Protein AF-A0A972VHW8-F1 (afdb_monomer_lite)

Sequence (161 aa):
MKQLCPVVVALVGCVLVGCATHQKELALGSFVDEHVEQVKPLNTQAALVYWDAAVTGEAEKYDLYSELDLKIRKIYSDPNAFARLKSLRESGQIKDPVLSRQLDQLYNAFLSNQIEPDLLEKIVEQSTEIEKNFSTFRATVDGNKITDNQIKEILKTDTDS

Structure (mmCIF, N/CA/C/O backbone):
data_AF-A0A972VHW8-F1
#
_entry.id   AF-A0A972VHW8-F1
#
loop_
_atom_site.group_PDB
_atom_site.id
_atom_site.type_symbol
_atom_site.label_atom_id
_atom_site.label_alt_id
_atom_site.label_comp_id
_atom_site.label_asym_id
_atom_site.label_entity_id
_atom_site.label_seq_id
_atom_site.pdbx_PDB_ins_code
_atom_site.Cartn_x
_atom_site.Cartn_y
_atom_site.Cartn_z
_atom_site.occupancy
_atom_site.B_iso_or_equiv
_atom_site.auth_seq_id
_atom_site.auth_comp_id
_atom_site.auth_asym_id
_atom_site.auth_atom_id
_atom_site.pdbx_PDB_model_num
ATOM 1 N N . MET A 1 1 ? 29.385 2.990 -56.145 1.00 40.91 1 MET A N 1
ATOM 2 C CA . MET A 1 1 ? 28.623 3.057 -54.879 1.00 40.91 1 MET A CA 1
ATOM 3 C C . MET A 1 1 ? 27.394 2.171 -55.018 1.00 40.91 1 MET A C 1
ATOM 5 O O . MET A 1 1 ? 26.482 2.535 -55.747 1.00 40.91 1 MET A O 1
ATOM 9 N N . LYS A 1 2 ? 27.415 0.961 -54.443 1.00 45.75 2 LYS A N 1
ATOM 10 C CA . LYS A 1 2 ? 26.266 0.042 -54.477 1.00 45.75 2 LYS A CA 1
ATOM 11 C C . LYS A 1 2 ? 25.228 0.560 -53.481 1.00 45.75 2 LYS A C 1
ATOM 13 O O . LYS A 1 2 ? 25.531 0.636 -52.295 1.00 45.75 2 LYS A O 1
ATOM 18 N N . GLN A 1 3 ? 24.057 0.962 -53.969 1.00 52.91 3 GLN A N 1
ATOM 19 C CA . GLN A 1 3 ? 22.941 1.329 -53.103 1.00 52.91 3 GLN A CA 1
ATOM 20 C C . GLN A 1 3 ? 22.533 0.096 -52.290 1.00 52.91 3 GLN A C 1
ATOM 22 O O . GLN A 1 3 ? 22.203 -0.942 -52.868 1.00 52.91 3 GLN A O 1
ATOM 27 N N . LEU A 1 4 ? 22.616 0.185 -50.960 1.00 52.53 4 LEU A N 1
ATOM 28 C CA . LEU A 1 4 ? 22.048 -0.837 -50.088 1.00 52.53 4 LEU A CA 1
ATOM 29 C C . LEU A 1 4 ? 20.537 -0.883 -50.331 1.00 52.53 4 LEU A C 1
ATOM 31 O O . LEU A 1 4 ? 19.854 0.137 -50.276 1.00 52.53 4 LEU A O 1
ATOM 35 N N . CYS A 1 5 ? 20.034 -2.080 -50.620 1.00 47.72 5 CYS A N 1
ATOM 36 C CA . CYS A 1 5 ? 18.630 -2.322 -50.902 1.00 47.72 5 CYS A CA 1
ATOM 37 C C . CYS A 1 5 ? 17.783 -1.992 -49.649 1.00 47.72 5 CYS A C 1
ATOM 39 O O . CYS A 1 5 ? 18.081 -2.531 -48.578 1.00 47.72 5 CYS A O 1
ATOM 41 N N . PRO A 1 6 ? 16.726 -1.161 -49.745 1.00 56.66 6 PRO A N 1
ATOM 42 C CA . PRO A 1 6 ? 15.917 -0.739 -48.592 1.00 56.66 6 PRO A CA 1
ATOM 43 C C . PRO A 1 6 ? 15.273 -1.913 -47.830 1.00 56.66 6 PRO A C 1
ATOM 45 O O . PRO A 1 6 ? 15.018 -1.812 -46.632 1.00 56.66 6 PRO A O 1
ATOM 48 N N . VAL A 1 7 ? 15.101 -3.063 -48.489 1.00 53.38 7 VAL A N 1
ATOM 49 C CA . VAL A 1 7 ? 14.601 -4.312 -47.890 1.00 53.38 7 VAL A CA 1
ATOM 50 C C . VAL A 1 7 ? 15.572 -4.893 -46.850 1.00 53.38 7 VAL A C 1
ATOM 52 O O . VAL A 1 7 ? 15.140 -5.404 -45.821 1.00 53.38 7 VAL A O 1
ATOM 55 N N . VAL A 1 8 ? 16.886 -4.773 -47.070 1.00 53.59 8 VAL A N 1
ATOM 56 C CA . VAL A 1 8 ? 17.914 -5.289 -46.144 1.00 53.59 8 VAL A CA 1
ATOM 57 C C . VAL A 1 8 ? 18.014 -4.409 -44.893 1.00 53.59 8 VAL A C 1
ATOM 59 O O . VAL A 1 8 ? 18.207 -4.921 -43.794 1.00 53.59 8 VAL A O 1
ATOM 62 N N . VAL A 1 9 ? 17.807 -3.096 -45.034 1.00 56.25 9 VAL A N 1
ATOM 63 C CA . VAL A 1 9 ? 17.781 -2.151 -43.902 1.00 56.25 9 VAL A CA 1
ATOM 64 C C . VAL A 1 9 ? 16.540 -2.371 -43.021 1.00 56.25 9 VAL A C 1
ATOM 66 O O . VAL A 1 9 ? 16.645 -2.339 -41.796 1.00 56.25 9 VAL A O 1
ATOM 69 N N . ALA A 1 10 ? 15.382 -2.673 -43.619 1.00 54.19 10 ALA A N 1
ATOM 70 C CA . ALA A 1 10 ? 14.141 -2.939 -42.885 1.00 54.19 10 ALA A CA 1
ATOM 71 C C . ALA A 1 10 ? 14.176 -4.250 -42.069 1.00 54.19 10 ALA A C 1
ATOM 73 O O . ALA A 1 10 ? 13.671 -4.297 -40.946 1.00 54.19 10 ALA A O 1
ATOM 74 N N . LEU A 1 11 ? 14.815 -5.302 -42.594 1.00 51.81 11 LEU A N 1
ATOM 75 C CA . LEU A 1 11 ? 14.936 -6.602 -41.919 1.00 51.81 11 LEU A CA 1
ATOM 76 C C . LEU A 1 11 ? 15.849 -6.553 -40.683 1.00 51.81 11 LEU A C 1
ATOM 78 O O . LEU A 1 11 ? 15.527 -7.155 -39.661 1.00 51.81 11 LEU A O 1
ATOM 82 N N . VAL A 1 12 ? 16.944 -5.788 -40.734 1.00 54.09 12 VAL A N 1
ATOM 83 C CA . VAL A 1 12 ? 17.850 -5.603 -39.584 1.00 54.09 12 VAL A CA 1
ATOM 84 C C . VAL A 1 12 ? 17.180 -4.789 -38.466 1.00 54.09 12 VAL A C 1
ATOM 86 O O . VAL A 1 12 ? 17.360 -5.100 -37.289 1.00 54.09 12 VAL A O 1
ATOM 89 N N . GLY A 1 13 ? 16.345 -3.802 -38.811 1.00 53.53 13 GLY A N 1
ATOM 90 C CA . GLY A 1 13 ? 15.586 -3.012 -37.834 1.00 53.53 13 GLY A CA 1
ATOM 91 C C . GLY A 1 13 ? 14.559 -3.828 -37.035 1.00 53.53 13 GLY A C 1
ATOM 92 O O . GLY A 1 13 ? 14.439 -3.638 -35.827 1.00 53.53 13 GLY A O 1
ATOM 93 N N . CYS A 1 14 ? 13.863 -4.781 -37.669 1.00 57.25 14 CYS A N 1
ATOM 94 C CA . CYS A 1 14 ? 12.876 -5.635 -36.988 1.00 57.25 14 CYS A CA 1
ATOM 95 C C . CYS A 1 14 ? 13.500 -6.586 -35.952 1.00 57.25 14 CYS A C 1
ATOM 97 O O . CYS A 1 14 ? 12.933 -6.781 -34.877 1.00 57.25 14 CYS A O 1
ATOM 99 N N . VAL A 1 15 ? 14.675 -7.153 -36.239 1.00 61.41 15 VAL A N 1
ATOM 100 C CA . VAL A 1 15 ? 15.335 -8.114 -35.334 1.00 61.41 15 VAL A CA 1
ATOM 101 C C . VAL A 1 15 ? 15.856 -7.428 -34.064 1.00 61.41 15 VAL A C 1
ATOM 103 O O . VAL A 1 15 ? 15.731 -7.974 -32.967 1.00 61.41 15 VAL A O 1
ATOM 106 N N . LEU A 1 16 ? 16.381 -6.204 -34.181 1.00 61.34 16 LEU A N 1
ATOM 107 C CA . LEU A 1 16 ? 16.905 -5.446 -33.038 1.00 61.34 16 LEU A CA 1
ATOM 108 C C . LEU A 1 16 ? 15.798 -5.002 -32.066 1.00 61.34 16 LEU A C 1
ATOM 110 O O . LEU A 1 16 ? 15.989 -5.054 -30.851 1.00 61.34 16 LEU A O 1
ATOM 114 N N . VAL A 1 17 ? 14.623 -4.624 -32.583 1.00 65.19 17 VAL A N 1
ATOM 115 C CA . VAL A 1 17 ? 13.470 -4.212 -31.760 1.00 65.19 17 VAL A CA 1
ATOM 116 C C . VAL A 1 17 ? 12.869 -5.393 -30.989 1.00 65.19 17 VAL A C 1
ATOM 118 O O . VAL A 1 17 ? 12.508 -5.240 -29.819 1.00 65.19 17 VAL A O 1
ATOM 121 N N . GLY A 1 18 ? 12.804 -6.578 -31.605 1.00 68.75 18 GLY A N 1
ATOM 122 C CA . GLY A 1 18 ? 12.328 -7.796 -30.940 1.00 68.75 18 GLY A CA 1
ATOM 123 C C . GLY A 1 18 ? 13.232 -8.241 -29.785 1.00 68.75 18 GLY A C 1
ATOM 124 O O . GLY A 1 18 ? 12.742 -8.567 -28.707 1.00 68.75 18 GLY A O 1
ATOM 125 N N . CYS A 1 19 ? 14.555 -8.177 -29.968 1.00 73.62 19 CYS A N 1
ATOM 126 C CA . CYS A 1 19 ? 15.521 -8.567 -28.937 1.00 73.62 19 CYS A CA 1
ATOM 127 C C . CYS A 1 19 ? 15.490 -7.629 -27.713 1.00 73.62 19 CYS A C 1
ATOM 129 O O . CYS A 1 19 ? 15.456 -8.089 -26.572 1.00 73.62 19 CYS A O 1
ATOM 131 N N . ALA A 1 20 ? 15.416 -6.312 -27.941 1.00 75.38 20 ALA A N 1
ATOM 132 C CA . ALA A 1 20 ? 15.322 -5.324 -26.862 1.00 75.38 20 ALA A CA 1
ATOM 133 C C . ALA A 1 20 ? 14.010 -5.437 -26.060 1.00 75.38 20 ALA A C 1
ATOM 135 O O . ALA A 1 20 ? 14.011 -5.269 -24.841 1.00 75.38 20 ALA A O 1
ATOM 136 N N . THR A 1 21 ? 12.903 -5.748 -26.741 1.00 80.94 21 THR A N 1
ATOM 137 C CA . THR A 1 21 ? 11.599 -6.032 -26.117 1.00 80.94 21 THR A CA 1
ATOM 138 C C . THR A 1 21 ? 11.705 -7.226 -25.170 1.00 80.94 21 THR A C 1
ATOM 140 O O . THR A 1 21 ? 11.408 -7.103 -23.983 1.00 80.94 21 THR A O 1
ATOM 143 N N . HIS A 1 22 ? 12.244 -8.342 -25.665 1.00 88.38 22 HIS A N 1
ATOM 144 C CA . HIS A 1 22 ? 12.396 -9.563 -24.880 1.00 88.38 22 HIS A CA 1
ATOM 145 C C . HIS A 1 22 ? 13.285 -9.363 -23.640 1.00 88.38 22 HIS A C 1
ATOM 147 O O . HIS A 1 22 ? 12.953 -9.822 -22.549 1.00 88.38 22 HIS A O 1
ATOM 153 N N . GLN A 1 23 ? 14.385 -8.614 -23.766 1.00 92.19 23 GLN A N 1
ATOM 154 C CA . GLN A 1 23 ? 15.268 -8.323 -22.634 1.00 92.19 23 GLN A CA 1
ATOM 155 C C . GLN A 1 23 ? 14.574 -7.501 -21.536 1.00 92.19 23 GLN A C 1
ATOM 157 O O . GLN A 1 23 ? 14.777 -7.763 -20.350 1.00 92.19 23 GLN A O 1
ATOM 162 N N . LYS A 1 24 ? 13.753 -6.512 -21.910 1.00 94.12 24 LYS A N 1
ATOM 163 C CA . LYS A 1 24 ? 12.998 -5.696 -20.948 1.00 94.12 24 LYS A CA 1
ATOM 164 C C . LYS A 1 24 ? 11.906 -6.488 -20.243 1.00 94.12 24 LYS A C 1
ATOM 166 O O . LYS A 1 24 ? 11.706 -6.285 -19.050 1.00 94.12 24 LYS A O 1
ATOM 171 N N . GLU A 1 25 ? 11.234 -7.386 -20.955 1.00 96.75 25 GLU A N 1
ATOM 172 C CA . GLU A 1 25 ? 10.233 -8.286 -20.376 1.00 96.75 25 GLU A CA 1
ATOM 173 C C . GLU A 1 25 ? 10.856 -9.255 -19.372 1.00 96.75 25 GLU A C 1
ATOM 175 O O . GLU A 1 25 ? 10.334 -9.386 -18.270 1.00 96.75 25 GLU A O 1
ATOM 180 N N . LEU A 1 26 ? 12.015 -9.846 -19.685 1.00 96.00 26 LEU A N 1
ATOM 181 C CA . LEU A 1 26 ? 12.764 -10.671 -18.731 1.00 96.00 26 LEU A CA 1
ATOM 182 C C . LEU A 1 26 ? 13.175 -9.869 -17.491 1.00 96.00 26 LEU A C 1
ATOM 184 O O . LEU A 1 26 ? 12.965 -10.313 -16.367 1.00 96.00 26 LEU A O 1
ATOM 188 N N . ALA A 1 27 ? 13.710 -8.661 -17.685 1.00 95.31 27 ALA A N 1
ATOM 189 C CA . ALA A 1 27 ? 14.112 -7.799 -16.579 1.00 95.31 27 ALA A CA 1
ATOM 190 C C . ALA A 1 27 ? 12.925 -7.354 -15.707 1.00 95.31 27 ALA A C 1
ATOM 192 O O . ALA A 1 27 ? 13.096 -7.163 -14.503 1.00 95.31 27 ALA A O 1
ATOM 193 N N . LEU A 1 28 ? 11.745 -7.146 -16.295 1.00 97.88 28 LEU A N 1
ATOM 194 C CA . LEU A 1 28 ? 10.518 -6.869 -15.553 1.00 97.88 28 LEU A CA 1
ATOM 195 C C . LEU A 1 28 ? 10.027 -8.118 -14.814 1.00 97.88 28 LEU A C 1
ATOM 197 O O . LEU A 1 28 ? 9.672 -8.006 -13.649 1.00 97.88 28 LEU A O 1
ATOM 201 N N . GLY A 1 29 ? 10.057 -9.289 -15.454 1.00 98.00 29 GLY A N 1
ATOM 202 C CA . GLY A 1 29 ? 9.696 -10.565 -14.835 1.00 98.00 29 GLY A CA 1
ATOM 203 C C . GLY A 1 29 ? 10.517 -10.845 -13.578 1.00 98.00 29 GLY A C 1
ATOM 204 O O . GLY A 1 29 ? 9.944 -11.035 -12.513 1.00 98.00 29 GLY A O 1
ATOM 205 N N . SER A 1 30 ? 11.847 -10.732 -13.657 1.00 97.81 30 SER A N 1
ATOM 206 C CA . SER A 1 30 ? 12.711 -10.896 -12.478 1.00 97.81 30 SER A CA 1
ATOM 207 C C . SER A 1 30 ? 12.405 -9.881 -11.375 1.00 97.81 30 SER A C 1
ATOM 209 O O . SER A 1 30 ? 12.367 -10.245 -10.207 1.00 97.81 30 SER A O 1
ATOM 211 N N . PHE A 1 31 ? 12.124 -8.621 -11.732 1.00 97.94 31 PHE A N 1
ATOM 212 C CA . PHE A 1 31 ? 11.716 -7.617 -10.745 1.00 97.94 31 PHE A CA 1
ATOM 213 C C . PHE A 1 31 ? 10.392 -7.987 -10.061 1.00 97.94 31 PHE A C 1
ATOM 215 O O . PHE A 1 31 ? 10.253 -7.794 -8.857 1.00 97.94 31 PHE A O 1
ATOM 222 N N . VAL A 1 32 ? 9.413 -8.503 -10.813 1.00 98.44 32 VAL A N 1
ATOM 223 C CA . VAL A 1 32 ? 8.129 -8.962 -10.263 1.00 98.44 32 VAL A CA 1
ATOM 224 C C . VAL A 1 32 ? 8.350 -10.123 -9.294 1.00 98.44 32 VAL A C 1
ATOM 226 O O . VAL A 1 32 ? 7.780 -10.102 -8.206 1.00 98.44 32 VAL A O 1
ATOM 229 N N . ASP A 1 33 ? 9.184 -11.097 -9.653 1.00 98.44 33 ASP A N 1
ATOM 230 C CA . ASP A 1 33 ? 9.470 -12.256 -8.803 1.00 98.44 33 ASP A CA 1
ATOM 231 C C . ASP A 1 33 ? 10.153 -11.839 -7.490 1.00 98.44 33 ASP A C 1
ATOM 233 O O . ASP A 1 33 ? 9.676 -12.195 -6.411 1.00 98.44 33 ASP A O 1
ATOM 237 N N . GLU A 1 34 ? 11.196 -11.005 -7.571 1.00 97.62 34 GLU A N 1
ATOM 238 C CA . GLU A 1 34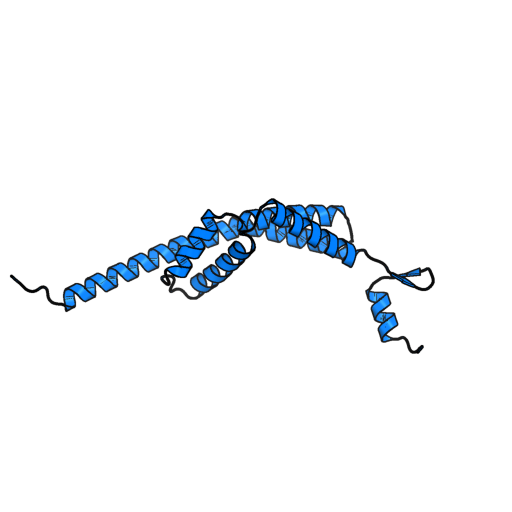 ? 11.891 -10.430 -6.407 1.00 97.62 34 GLU A CA 1
ATOM 239 C C . GLU A 1 34 ? 10.928 -9.631 -5.514 1.00 97.62 34 GLU A C 1
ATOM 241 O O . GLU A 1 34 ? 10.916 -9.772 -4.288 1.00 97.62 34 GLU A O 1
ATOM 246 N N . HIS A 1 35 ? 10.070 -8.814 -6.130 1.00 97.94 35 HIS A N 1
ATOM 247 C CA . HIS A 1 35 ? 9.064 -8.032 -5.423 1.00 97.94 35 HIS A CA 1
ATOM 248 C C . HIS A 1 35 ? 8.063 -8.922 -4.675 1.00 97.94 35 HIS A C 1
ATOM 250 O O . HIS A 1 35 ? 7.746 -8.668 -3.510 1.00 97.94 35 HIS A O 1
ATOM 256 N N . VAL A 1 36 ? 7.556 -9.967 -5.333 1.00 98.19 36 VAL A N 1
ATOM 257 C CA . VAL A 1 36 ? 6.607 -10.911 -4.734 1.00 98.19 36 VAL A CA 1
ATOM 258 C C . VAL A 1 36 ? 7.257 -11.662 -3.579 1.00 98.19 36 VAL A C 1
ATOM 260 O O . VAL A 1 36 ? 6.627 -11.795 -2.530 1.00 98.19 36 VAL A O 1
ATOM 263 N N . GLU A 1 37 ? 8.498 -12.120 -3.731 1.00 98.25 37 GLU A N 1
ATOM 264 C CA . GLU A 1 37 ? 9.237 -12.800 -2.665 1.00 98.25 37 GLU A CA 1
ATOM 265 C C . GLU A 1 37 ? 9.395 -11.906 -1.428 1.00 98.25 37 GLU A C 1
ATOM 267 O O . GLU A 1 37 ? 9.161 -12.356 -0.304 1.00 98.25 37 GLU A O 1
ATOM 272 N N . GLN A 1 38 ? 9.699 -10.624 -1.632 1.00 97.31 38 GLN A N 1
ATOM 273 C CA . GLN A 1 38 ? 9.866 -9.659 -0.550 1.00 97.31 38 GLN A CA 1
ATOM 274 C C . GLN A 1 38 ? 8.542 -9.303 0.145 1.00 97.31 38 GLN A C 1
ATOM 276 O O . GLN A 1 38 ? 8.463 -9.280 1.375 1.00 97.31 38 GLN A O 1
ATOM 281 N N . VAL A 1 39 ? 7.494 -8.995 -0.623 1.00 97.75 39 VAL A N 1
ATOM 282 C CA . VAL A 1 39 ? 6.262 -8.393 -0.087 1.00 97.75 39 VAL A CA 1
ATOM 283 C C . VAL A 1 39 ? 5.242 -9.432 0.376 1.00 97.75 39 VAL A C 1
ATOM 285 O O . VAL A 1 39 ? 4.510 -9.183 1.334 1.00 97.75 39 VAL A O 1
ATOM 288 N N . LYS A 1 40 ? 5.190 -10.621 -0.236 1.00 98.31 40 LYS A N 1
ATOM 289 C CA . LYS A 1 40 ? 4.227 -11.676 0.126 1.00 98.31 40 LYS A CA 1
ATOM 290 C C . LYS A 1 40 ? 4.217 -12.037 1.621 1.00 98.31 40 LYS A C 1
ATOM 292 O O . LYS A 1 40 ? 3.116 -12.072 2.181 1.00 98.31 40 LYS A O 1
ATOM 297 N N . PRO A 1 41 ? 5.355 -12.317 2.290 1.00 98.44 41 PRO A N 1
ATOM 298 C CA . PRO A 1 41 ? 5.330 -12.649 3.715 1.00 98.44 41 PRO A CA 1
ATOM 299 C C . PRO A 1 41 ? 4.842 -11.474 4.571 1.00 98.44 41 PRO A C 1
ATOM 301 O O . PRO A 1 41 ? 4.029 -11.683 5.470 1.00 98.44 41 PRO A O 1
ATOM 304 N N . LEU A 1 42 ? 5.261 -10.245 4.247 1.00 98.31 42 LEU A N 1
ATOM 305 C CA . LEU A 1 42 ? 4.862 -9.035 4.970 1.00 98.31 42 LEU A CA 1
ATOM 306 C C . LEU A 1 42 ? 3.361 -8.767 4.842 1.00 98.31 42 LEU A C 1
ATOM 308 O O . LEU A 1 42 ? 2.689 -8.602 5.855 1.00 98.31 42 LEU A O 1
ATOM 312 N N . ASN A 1 43 ? 2.818 -8.807 3.623 1.00 98.06 43 ASN A N 1
ATOM 313 C CA . ASN A 1 43 ? 1.384 -8.630 3.383 1.00 98.06 43 ASN A CA 1
ATOM 314 C C . ASN A 1 43 ? 0.551 -9.712 4.072 1.00 98.06 43 ASN A C 1
ATOM 316 O O . ASN A 1 43 ? -0.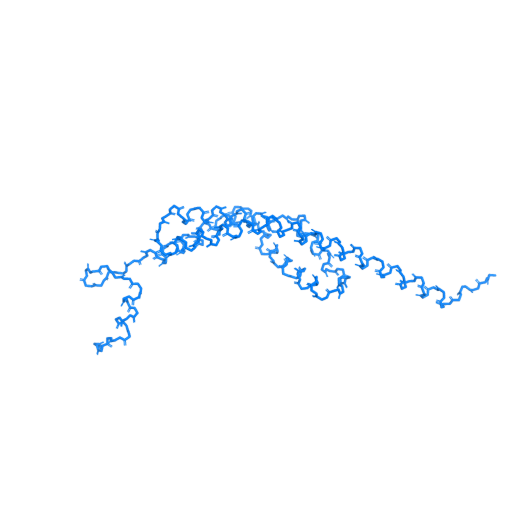497 -9.413 4.638 1.00 98.06 43 ASN A O 1
ATOM 320 N N . THR A 1 44 ? 1.011 -10.966 4.045 1.00 98.56 44 THR A N 1
ATOM 321 C CA . THR A 1 44 ? 0.314 -12.068 4.725 1.00 98.56 44 THR A CA 1
ATOM 322 C C . THR A 1 44 ? 0.249 -11.811 6.227 1.00 98.56 44 THR A C 1
ATOM 324 O O . THR A 1 44 ? -0.813 -11.936 6.833 1.00 98.56 44 THR A O 1
ATOM 327 N N . GLN A 1 45 ? 1.372 -11.415 6.827 1.00 98.56 45 GLN A N 1
ATOM 328 C CA . GLN A 1 45 ? 1.430 -11.112 8.250 1.00 98.56 45 GLN A CA 1
ATOM 329 C C . GLN A 1 45 ? 0.577 -9.890 8.604 1.00 98.56 45 GLN A C 1
ATOM 331 O O . GLN A 1 45 ? -0.208 -9.965 9.543 1.00 98.56 45 GLN A O 1
ATOM 336 N N . ALA A 1 46 ? 0.682 -8.802 7.837 1.00 98.19 46 ALA A N 1
ATOM 337 C CA . ALA A 1 46 ? -0.102 -7.588 8.043 1.00 98.19 46 ALA A CA 1
ATOM 338 C C . ALA A 1 46 ? -1.607 -7.877 7.981 1.00 98.19 46 ALA A C 1
ATOM 340 O O . ALA A 1 46 ? -2.344 -7.457 8.866 1.00 98.19 46 ALA A O 1
ATOM 341 N N . ALA A 1 47 ? -2.053 -8.665 6.998 1.00 98.25 47 ALA A N 1
ATOM 342 C CA . ALA A 1 47 ? -3.456 -9.044 6.857 1.00 98.25 47 ALA A CA 1
ATOM 343 C C . ALA A 1 47 ? -3.967 -9.874 8.046 1.00 98.25 47 ALA A C 1
ATOM 345 O O . ALA A 1 47 ? -5.069 -9.634 8.534 1.00 98.25 47 ALA A O 1
ATOM 346 N N . LEU A 1 48 ? -3.170 -10.832 8.535 1.00 98.50 48 LEU A N 1
ATOM 347 C CA . LEU A 1 48 ? -3.533 -11.646 9.699 1.00 98.50 48 LEU A CA 1
ATOM 348 C C . LEU A 1 48 ? -3.591 -10.813 10.985 1.00 98.50 48 LEU A C 1
ATOM 350 O O . LEU A 1 48 ? -4.526 -10.966 11.766 1.00 98.50 48 LEU A O 1
ATOM 354 N N . VAL A 1 49 ? -2.614 -9.926 11.194 1.00 98.19 49 VAL A N 1
ATOM 355 C CA . VAL A 1 49 ? -2.569 -9.039 12.366 1.00 98.19 49 VAL A CA 1
ATOM 356 C C . VAL A 1 49 ? -3.716 -8.031 12.330 1.00 98.19 49 VAL A C 1
ATOM 358 O O . VAL A 1 49 ? -4.364 -7.830 13.352 1.00 98.19 49 VAL A O 1
ATOM 361 N N . TYR A 1 50 ? -4.016 -7.450 11.165 1.00 96.38 50 TYR A N 1
ATOM 362 C CA . TYR A 1 50 ? -5.167 -6.562 10.994 1.00 96.38 50 TYR A CA 1
ATOM 363 C C . TYR A 1 50 ? -6.477 -7.276 11.315 1.00 96.38 50 TYR A C 1
ATOM 365 O O . TYR A 1 50 ? -7.296 -6.750 12.061 1.00 96.38 50 TYR A O 1
ATOM 373 N N . TRP A 1 51 ? -6.667 -8.488 10.783 1.00 96.69 51 TRP A N 1
ATOM 374 C CA . TRP A 1 51 ? -7.858 -9.279 11.071 1.00 96.69 51 TRP A CA 1
ATOM 375 C C . TRP A 1 51 ? -8.028 -9.502 12.575 1.00 96.69 51 TRP A C 1
ATOM 377 O O . TRP A 1 51 ? -9.105 -9.257 13.111 1.00 96.69 51 TRP A O 1
ATOM 387 N N . ASP A 1 52 ? -6.957 -9.906 13.259 1.00 96.75 52 ASP A N 1
ATOM 388 C CA . ASP A 1 52 ? -6.948 -10.109 14.709 1.00 96.75 52 ASP A CA 1
ATOM 389 C C . ASP A 1 52 ? -7.279 -8.810 15.468 1.00 96.75 52 ASP A C 1
ATOM 391 O O . ASP A 1 52 ? -8.152 -8.799 16.337 1.00 96.75 52 ASP A O 1
ATOM 395 N N . ALA A 1 53 ? -6.677 -7.683 15.075 1.00 94.19 53 ALA A N 1
ATOM 396 C CA . ALA A 1 53 ? -6.960 -6.364 15.645 1.00 94.19 53 ALA A CA 1
ATOM 397 C C . ALA A 1 53 ? -8.430 -5.944 15.459 1.00 94.19 53 ALA A C 1
ATOM 399 O O . ALA A 1 53 ? -9.059 -5.427 16.385 1.00 94.19 53 ALA A O 1
ATOM 400 N N . ALA A 1 54 ? -8.996 -6.186 14.275 1.00 91.19 54 ALA A N 1
ATOM 401 C CA . ALA A 1 54 ? -10.363 -5.809 13.930 1.00 91.19 54 ALA A CA 1
ATOM 402 C C . ALA A 1 54 ? -11.411 -6.632 14.695 1.00 91.19 54 ALA A C 1
ATOM 404 O O . ALA A 1 54 ? -12.452 -6.097 15.077 1.00 91.19 54 ALA A O 1
ATOM 405 N N . VAL A 1 55 ? -11.148 -7.920 14.950 1.00 91.25 55 VAL A N 1
ATOM 406 C CA . VAL A 1 55 ? -12.103 -8.797 15.654 1.00 91.25 55 VAL A CA 1
ATOM 407 C C . VAL A 1 55 ? -11.978 -8.743 17.177 1.00 91.25 55 VAL A C 1
ATOM 409 O O . VAL A 1 55 ? -12.971 -8.970 17.867 1.00 91.25 55 VAL A O 1
ATOM 412 N N . THR A 1 56 ? -10.794 -8.436 17.713 1.00 91.44 56 THR A N 1
ATOM 413 C CA . THR A 1 56 ? -10.549 -8.379 19.168 1.00 91.44 56 THR A CA 1
ATOM 414 C C . THR A 1 56 ? -10.603 -6.962 19.738 1.00 91.44 56 THR A C 1
ATOM 416 O O . THR A 1 56 ? -11.033 -6.768 20.874 1.00 91.44 56 THR A O 1
ATOM 419 N N . GLY A 1 57 ? -10.192 -5.958 18.959 1.00 90.69 57 GLY A N 1
ATOM 420 C CA . GLY A 1 57 ? -9.993 -4.590 19.434 1.00 90.69 57 GLY A CA 1
ATOM 421 C C . GLY A 1 57 ? -8.706 -4.377 20.245 1.00 90.69 57 GLY A C 1
ATOM 422 O O . GLY A 1 57 ? -8.575 -3.329 20.877 1.00 90.69 57 GLY A O 1
ATOM 423 N N . GLU A 1 58 ? -7.774 -5.336 20.258 1.00 93.31 58 GLU A N 1
ATOM 424 C CA . GLU A 1 58 ? -6.501 -5.240 20.990 1.00 93.31 58 GLU A CA 1
ATOM 425 C C . GLU A 1 58 ? -5.591 -4.139 20.422 1.00 93.31 58 GLU A C 1
ATOM 427 O O . GLU A 1 58 ? -5.268 -4.122 19.233 1.00 93.31 58 GLU A O 1
ATOM 432 N N . ALA A 1 59 ? -5.146 -3.219 21.284 1.00 92.56 59 ALA A N 1
ATOM 433 C CA . ALA A 1 59 ? -4.339 -2.064 20.888 1.00 92.56 59 ALA A CA 1
ATOM 434 C C . ALA A 1 59 ? -2.975 -2.476 20.315 1.00 92.56 59 ALA A C 1
ATOM 436 O O . ALA A 1 59 ? -2.549 -1.940 19.297 1.00 92.56 59 ALA A O 1
ATOM 437 N N . GLU A 1 60 ? -2.342 -3.475 20.920 1.00 94.81 60 GLU A N 1
ATOM 438 C CA . GLU A 1 60 ? -1.024 -3.985 20.551 1.00 94.81 60 GLU A CA 1
ATOM 439 C C . GLU A 1 60 ? -1.020 -4.580 19.134 1.00 94.81 60 GLU A C 1
ATOM 441 O O . GLU A 1 60 ? -0.003 -4.566 18.438 1.00 94.81 60 GLU A O 1
ATOM 446 N N . LYS A 1 61 ? -2.169 -5.094 18.678 1.00 96.38 61 LYS A N 1
ATOM 447 C CA . LYS A 1 61 ? -2.337 -5.626 17.321 1.00 96.38 61 LYS A CA 1
ATOM 448 C C . LYS A 1 61 ? -2.430 -4.507 16.291 1.00 96.38 61 LYS A C 1
ATOM 450 O O . LYS A 1 61 ? -1.859 -4.648 15.213 1.00 96.38 61 LYS A O 1
ATOM 455 N N . TYR A 1 62 ? -3.081 -3.391 16.624 1.00 93.88 62 TYR A N 1
ATOM 456 C CA . TYR A 1 62 ? -3.055 -2.193 15.780 1.00 93.88 62 TYR A CA 1
ATOM 457 C C . TYR A 1 62 ? -1.639 -1.630 15.658 1.00 93.88 62 TYR A C 1
ATOM 459 O O . TYR A 1 62 ? -1.213 -1.314 14.549 1.00 93.88 62 TYR A O 1
ATOM 467 N N . ASP A 1 63 ? -0.884 -1.579 16.755 1.00 94.62 63 ASP A N 1
ATOM 468 C CA . ASP A 1 63 ? 0.497 -1.087 16.736 1.00 94.62 63 ASP A CA 1
ATOM 469 C C . ASP A 1 63 ? 1.385 -1.973 15.841 1.00 94.62 63 ASP A C 1
ATOM 471 O O . ASP A 1 63 ? 2.071 -1.478 14.946 1.00 94.62 63 ASP A O 1
ATOM 475 N N . LEU A 1 64 ? 1.288 -3.301 15.982 1.00 96.75 64 L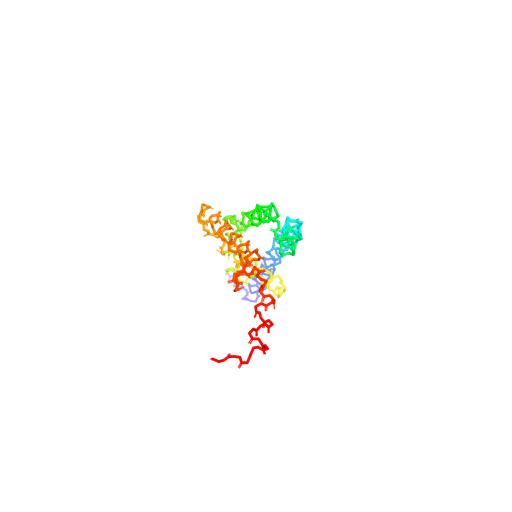EU A N 1
ATOM 476 C CA . LEU A 1 64 ? 2.011 -4.240 15.118 1.00 96.75 64 LEU A CA 1
ATOM 477 C C . LEU A 1 64 ? 1.577 -4.145 13.645 1.00 96.75 64 LEU A C 1
ATOM 479 O O . LEU A 1 64 ? 2.412 -4.269 12.746 1.00 96.75 64 LEU A O 1
ATOM 483 N N . TYR A 1 65 ? 0.285 -3.937 13.377 1.00 97.06 65 TYR A N 1
ATOM 484 C CA . TYR A 1 65 ? -0.211 -3.707 12.021 1.00 97.06 65 TYR A CA 1
ATOM 485 C C . TYR A 1 65 ? 0.392 -2.433 11.414 1.00 97.06 65 TYR A C 1
ATOM 487 O O . TYR A 1 65 ? 0.893 -2.490 10.292 1.00 97.06 65 TYR A O 1
ATOM 495 N N . SER A 1 66 ? 0.422 -1.329 12.168 1.00 95.88 66 SER A N 1
ATOM 496 C CA . SER A 1 66 ? 1.043 -0.062 11.757 1.00 95.88 66 SER A CA 1
ATOM 497 C C . SER A 1 66 ? 2.512 -0.255 11.373 1.00 95.88 66 SER A C 1
ATOM 499 O O . SER A 1 66 ? 2.945 0.161 10.298 1.00 95.88 66 SER A O 1
ATOM 501 N N . GLU A 1 67 ? 3.282 -0.976 12.196 1.00 96.94 67 GLU A N 1
ATOM 502 C CA . GLU A 1 67 ? 4.686 -1.275 11.898 1.00 96.94 67 GLU A CA 1
ATOM 503 C C . GLU A 1 67 ? 4.864 -2.075 10.600 1.00 96.94 67 GLU A C 1
ATOM 505 O O . GLU A 1 67 ? 5.817 -1.849 9.846 1.00 96.94 67 GLU A O 1
ATOM 510 N N . LEU A 1 68 ? 3.983 -3.045 10.345 1.00 98.00 68 LEU A N 1
ATOM 511 C CA . LEU A 1 68 ? 4.021 -3.868 9.138 1.00 98.00 68 LEU A CA 1
ATOM 512 C C . LEU A 1 68 ? 3.611 -3.066 7.897 1.00 98.00 68 LEU A C 1
ATOM 514 O O . LEU A 1 68 ? 4.316 -3.149 6.889 1.00 98.00 68 LEU A O 1
ATOM 518 N N . ASP A 1 69 ? 2.547 -2.258 7.972 1.00 96.69 69 ASP A N 1
ATOM 519 C CA . ASP A 1 69 ? 2.132 -1.366 6.878 1.00 96.69 69 ASP A CA 1
ATOM 520 C C . ASP A 1 69 ? 3.245 -0.369 6.541 1.00 96.69 69 ASP A C 1
ATOM 522 O O . ASP A 1 69 ? 3.615 -0.213 5.376 1.00 96.69 69 ASP A O 1
ATOM 526 N N . LEU A 1 70 ? 3.889 0.219 7.556 1.00 96.50 70 LEU A N 1
ATOM 527 C CA . LEU A 1 70 ? 5.022 1.119 7.358 1.00 96.50 70 LEU A CA 1
ATOM 528 C C . LEU A 1 70 ? 6.192 0.422 6.649 1.00 96.50 70 LEU A C 1
ATOM 530 O O . LEU A 1 70 ? 6.796 1.000 5.743 1.00 96.50 70 LEU A O 1
ATOM 534 N N . LYS A 1 71 ? 6.517 -0.826 7.014 1.00 97.19 71 LYS A N 1
ATOM 535 C CA . LYS A 1 71 ? 7.559 -1.617 6.328 1.00 97.19 71 LYS A CA 1
ATOM 536 C C . LYS A 1 71 ? 7.204 -1.866 4.864 1.00 97.19 71 LYS A C 1
ATOM 538 O O . LYS A 1 71 ? 8.067 -1.709 4.003 1.00 97.19 71 LYS A O 1
ATOM 543 N N . ILE A 1 72 ? 5.952 -2.219 4.576 1.00 97.75 72 ILE A N 1
ATOM 544 C CA . ILE A 1 72 ? 5.467 -2.440 3.209 1.00 97.75 72 ILE A CA 1
ATOM 545 C C . ILE A 1 72 ? 5.549 -1.140 2.401 1.00 97.75 72 ILE A C 1
ATOM 547 O O . ILE A 1 72 ? 6.113 -1.122 1.307 1.00 97.75 72 ILE A O 1
ATOM 551 N N . ARG A 1 73 ? 5.067 -0.020 2.944 1.00 96.62 73 ARG A N 1
ATOM 552 C CA . ARG A 1 73 ? 5.121 1.283 2.269 1.00 96.62 73 ARG A CA 1
ATOM 553 C C . ARG A 1 73 ? 6.543 1.771 2.016 1.00 96.62 73 ARG A C 1
ATOM 555 O O . ARG A 1 73 ? 6.794 2.332 0.954 1.00 96.62 73 ARG A O 1
ATOM 562 N N . LYS A 1 74 ? 7.484 1.491 2.923 1.00 96.25 74 LYS A N 1
ATOM 563 C CA . LYS A 1 74 ? 8.916 1.781 2.727 1.00 96.25 74 LYS A CA 1
ATOM 564 C C . LYS A 1 74 ? 9.527 1.019 1.545 1.00 96.25 74 LYS A C 1
ATOM 566 O O . LYS A 1 74 ? 10.415 1.545 0.884 1.00 96.25 74 LYS A O 1
ATOM 571 N N . ILE A 1 75 ? 9.047 -0.189 1.235 1.00 97.50 75 ILE A N 1
ATOM 572 C CA . ILE A 1 75 ? 9.454 -0.907 0.012 1.00 97.50 75 ILE A CA 1
ATOM 573 C C . ILE A 1 75 ? 8.971 -0.138 -1.223 1.00 97.50 75 ILE A C 1
ATOM 575 O O . ILE A 1 75 ? 9.735 0.093 -2.158 1.00 97.50 75 ILE A O 1
ATOM 579 N N . TYR A 1 76 ? 7.714 0.305 -1.209 1.00 98.19 76 TYR A N 1
ATOM 580 C CA . TYR A 1 76 ? 7.116 1.056 -2.314 1.00 98.19 76 TYR A CA 1
ATOM 581 C C . TYR A 1 76 ? 7.616 2.507 -2.433 1.00 98.19 76 TYR A C 1
ATOM 583 O O . TYR A 1 76 ? 7.375 3.147 -3.457 1.00 98.19 76 TYR A O 1
ATOM 591 N N . SER A 1 77 ? 8.325 3.034 -1.432 1.00 97.62 77 SER A N 1
ATOM 592 C CA . SER A 1 77 ? 8.913 4.375 -1.474 1.00 97.62 77 SER A CA 1
ATOM 593 C C . SER A 1 77 ? 10.308 4.420 -2.106 1.00 97.62 77 SER A C 1
ATOM 595 O O . SER A 1 77 ? 10.874 5.503 -2.199 1.00 97.62 77 SER A O 1
ATOM 597 N N . ASP A 1 78 ? 10.889 3.292 -2.544 1.00 97.62 78 ASP A N 1
ATOM 598 C CA . ASP A 1 78 ? 12.215 3.288 -3.185 1.00 97.62 78 ASP A CA 1
ATOM 599 C C . ASP A 1 78 ? 12.193 4.087 -4.512 1.00 97.62 78 ASP A C 1
ATOM 601 O O . ASP A 1 78 ? 11.560 3.657 -5.489 1.00 97.62 78 ASP A O 1
ATOM 605 N N . PRO A 1 79 ? 12.910 5.228 -4.591 1.00 97.25 79 PRO A N 1
ATOM 606 C CA . PRO A 1 79 ? 12.900 6.078 -5.777 1.00 97.25 79 PRO A CA 1
ATOM 607 C C . PRO A 1 79 ? 13.598 5.431 -6.979 1.00 97.25 79 PRO A C 1
ATOM 609 O O . PRO A 1 79 ? 13.251 5.724 -8.126 1.00 97.25 79 PRO A O 1
ATOM 612 N N . ASN A 1 80 ? 14.558 4.529 -6.756 1.00 97.94 80 ASN A N 1
ATOM 613 C CA . ASN A 1 80 ? 15.273 3.845 -7.833 1.00 97.94 80 ASN A CA 1
ATOM 614 C C . ASN A 1 80 ? 14.391 2.774 -8.476 1.00 97.94 80 ASN A C 1
ATOM 616 O O . ASN A 1 80 ? 14.305 2.692 -9.706 1.00 97.94 80 ASN A O 1
ATOM 620 N N . ALA A 1 81 ? 13.697 1.985 -7.654 1.00 97.81 81 ALA A N 1
ATOM 621 C CA . ALA A 1 81 ? 12.708 1.026 -8.129 1.00 97.81 81 ALA A CA 1
ATOM 622 C C . ALA A 1 81 ? 11.579 1.733 -8.896 1.00 97.81 81 ALA A C 1
ATOM 624 O O . ALA A 1 81 ? 11.236 1.322 -10.010 1.00 97.81 81 ALA A O 1
ATOM 625 N N . PHE A 1 82 ? 11.073 2.856 -8.373 1.00 98.56 82 PHE A N 1
ATOM 626 C CA . PHE A 1 82 ? 10.070 3.660 -9.069 1.00 98.56 82 PHE A CA 1
ATOM 627 C C . PHE A 1 82 ? 10.576 4.200 -10.414 1.00 98.56 82 PHE A C 1
ATOM 629 O O . PHE A 1 82 ? 9.891 4.062 -11.431 1.00 98.56 82 PHE A O 1
ATOM 636 N N . ALA A 1 83 ? 11.789 4.759 -10.462 1.00 98.25 83 ALA A N 1
ATOM 637 C CA . ALA A 1 83 ? 12.386 5.258 -11.701 1.00 98.25 83 ALA A CA 1
ATOM 638 C C . ALA A 1 83 ? 12.547 4.150 -12.757 1.00 98.25 83 ALA A C 1
ATOM 640 O O . ALA A 1 83 ? 12.257 4.370 -13.939 1.00 98.25 83 ALA A O 1
ATOM 641 N N . ARG A 1 84 ? 12.942 2.938 -12.340 1.00 97.75 84 ARG 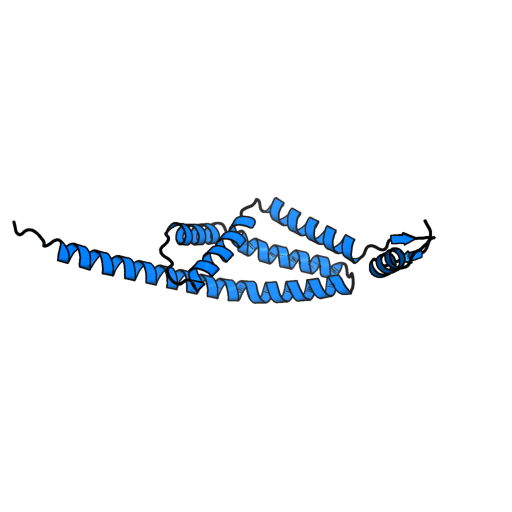A N 1
ATOM 642 C CA . ARG A 1 84 ? 13.024 1.759 -13.216 1.00 97.75 84 ARG A CA 1
ATOM 643 C C . ARG A 1 84 ? 11.656 1.400 -13.800 1.00 97.75 84 ARG A C 1
ATOM 645 O O . ARG A 1 84 ? 11.544 1.250 -15.017 1.00 97.75 84 ARG A O 1
ATOM 652 N N . LEU A 1 85 ? 10.620 1.301 -12.965 1.00 98.44 85 LEU A N 1
ATOM 653 C CA . LEU A 1 85 ? 9.250 0.992 -13.399 1.00 98.44 85 LEU A CA 1
ATOM 654 C C . LEU A 1 85 ? 8.696 2.068 -14.341 1.00 98.44 85 LEU A C 1
ATOM 656 O O . LEU A 1 85 ? 8.136 1.750 -15.390 1.00 98.44 85 LEU A O 1
ATOM 660 N N . LYS A 1 86 ? 8.912 3.345 -14.016 1.00 98.38 86 LYS A N 1
ATOM 661 C CA . LYS A 1 86 ? 8.521 4.477 -14.861 1.00 98.38 86 LYS A CA 1
ATOM 662 C C . LYS A 1 86 ? 9.167 4.397 -16.247 1.00 98.38 86 LYS A C 1
ATOM 664 O O . LYS A 1 86 ? 8.459 4.489 -17.245 1.00 98.38 86 LYS A O 1
ATOM 669 N N . SER A 1 87 ? 10.474 4.142 -16.314 1.00 97.62 87 SER A N 1
ATOM 670 C CA . SER A 1 87 ? 11.212 4.006 -17.578 1.00 97.62 87 SER A CA 1
ATOM 671 C C . SER A 1 87 ? 10.725 2.823 -18.425 1.00 97.62 87 SER A C 1
ATOM 673 O O . SER A 1 87 ? 10.524 2.952 -19.636 1.00 97.62 87 SER A O 1
ATOM 675 N N . LEU A 1 88 ? 10.471 1.668 -17.800 1.00 96.88 88 LEU A N 1
ATOM 676 C CA . LEU A 1 88 ? 9.893 0.512 -18.492 1.00 96.88 88 LEU A CA 1
ATOM 677 C C . LEU A 1 88 ? 8.519 0.853 -19.080 1.00 96.88 88 LEU A C 1
ATOM 679 O O . LEU A 1 88 ? 8.265 0.541 -20.246 1.00 96.88 88 LEU A O 1
ATOM 683 N N . ARG A 1 89 ? 7.678 1.556 -18.316 1.00 96.56 89 ARG A N 1
ATOM 684 C CA . ARG A 1 89 ? 6.328 1.952 -18.731 1.00 96.56 89 ARG A CA 1
ATOM 685 C C . ARG A 1 89 ? 6.352 2.946 -19.889 1.00 96.56 89 ARG A C 1
ATOM 687 O O . ARG A 1 89 ? 5.702 2.717 -20.904 1.00 96.56 89 ARG A O 1
ATOM 694 N N . GLU A 1 90 ? 7.151 4.003 -19.775 1.00 96.75 90 GLU A N 1
ATOM 695 C CA . GLU A 1 90 ? 7.301 5.037 -20.809 1.00 96.75 90 GLU A CA 1
ATOM 696 C C . GLU A 1 90 ? 7.918 4.494 -22.101 1.00 96.75 90 GLU A C 1
ATOM 698 O O . GLU A 1 90 ? 7.647 5.013 -23.182 1.00 96.75 90 GLU A O 1
ATOM 703 N N . SER A 1 91 ? 8.702 3.415 -22.023 1.00 94.62 91 SER A N 1
ATOM 704 C CA . SER A 1 91 ? 9.289 2.812 -23.218 1.00 94.62 91 SER A CA 1
ATOM 705 C C . SER A 1 91 ? 8.267 2.180 -24.165 1.00 94.62 91 SER A C 1
ATOM 707 O O . SER A 1 91 ? 8.570 2.007 -25.344 1.00 94.62 91 SER A O 1
ATOM 709 N N . GLY A 1 92 ? 7.086 1.786 -23.673 1.00 93.44 92 GLY A N 1
ATOM 710 C CA . GLY A 1 92 ? 6.069 1.094 -24.475 1.00 93.44 92 GLY A CA 1
ATOM 711 C C . GLY A 1 92 ? 6.544 -0.236 -25.084 1.00 93.44 92 GLY A C 1
ATOM 712 O O . GLY A 1 92 ? 5.947 -0.723 -26.049 1.00 93.44 92 GLY A O 1
ATOM 713 N N . GLN A 1 93 ? 7.638 -0.804 -24.567 1.00 94.06 93 GLN A N 1
ATOM 714 C CA . GLN A 1 93 ? 8.298 -1.998 -25.105 1.00 94.06 93 GLN A CA 1
ATOM 715 C C . GLN A 1 93 ? 7.894 -3.295 -24.405 1.00 94.06 93 GLN A C 1
ATOM 717 O O . GLN A 1 93 ? 8.325 -4.343 -24.850 1.00 94.06 93 GLN A O 1
ATOM 722 N N . ILE A 1 94 ? 7.055 -3.251 -23.370 1.00 96.25 94 ILE A N 1
ATOM 723 C CA . ILE A 1 94 ? 6.449 -4.457 -22.792 1.00 96.25 94 ILE A CA 1
ATOM 724 C C . ILE A 1 94 ? 5.234 -4.818 -23.648 1.00 96.25 94 ILE A C 1
ATOM 726 O O . ILE A 1 94 ? 4.310 -4.012 -23.773 1.00 96.25 94 ILE A O 1
ATOM 730 N N . LYS A 1 95 ? 5.278 -5.968 -24.321 1.00 94.88 95 LYS A N 1
ATOM 731 C CA . LYS A 1 95 ? 4.253 -6.421 -25.274 1.00 94.88 95 LYS A CA 1
ATOM 732 C C . LYS A 1 95 ? 3.419 -7.561 -24.717 1.00 94.88 95 LYS A C 1
ATOM 734 O O . LYS A 1 95 ? 2.258 -7.678 -25.106 1.00 94.88 95 LYS A O 1
ATOM 739 N N . ASP A 1 96 ? 3.973 -8.355 -23.807 1.00 96.56 96 ASP A N 1
ATOM 740 C CA . ASP A 1 96 ? 3.200 -9.326 -23.050 1.00 96.56 96 ASP A CA 1
ATOM 741 C C . ASP A 1 96 ? 2.108 -8.609 -22.224 1.00 96.56 96 ASP A C 1
ATOM 743 O O . ASP A 1 96 ? 2.409 -7.715 -21.421 1.00 96.56 96 ASP A O 1
ATOM 747 N N . PRO A 1 97 ? 0.824 -8.960 -22.418 1.00 96.88 97 PRO A N 1
ATOM 748 C CA . PRO A 1 97 ? -0.280 -8.239 -21.796 1.00 96.88 97 PRO A CA 1
ATOM 749 C C . PRO A 1 97 ? -0.338 -8.420 -20.273 1.00 96.88 97 PRO A C 1
ATOM 751 O O . PRO A 1 97 ? -0.798 -7.514 -19.574 1.00 96.88 97 PRO A O 1
ATOM 754 N N . VAL A 1 98 ? 0.132 -9.554 -19.740 1.00 97.94 98 VAL A N 1
ATOM 755 C CA . VAL A 1 98 ? 0.132 -9.820 -18.295 1.00 97.94 98 VAL A CA 1
ATOM 756 C C . VAL A 1 98 ? 1.223 -8.998 -17.618 1.00 97.94 98 VAL A C 1
ATOM 758 O O . VAL A 1 98 ? 0.926 -8.257 -16.677 1.00 97.94 98 VAL A O 1
ATOM 761 N N . LEU A 1 99 ? 2.449 -9.037 -18.142 1.00 97.88 99 LEU A N 1
ATOM 762 C CA . LEU A 1 99 ? 3.563 -8.216 -17.666 1.00 97.88 99 LEU A CA 1
ATOM 763 C C . LEU A 1 99 ? 3.249 -6.724 -17.790 1.00 97.88 99 LEU A C 1
ATOM 765 O O . LEU A 1 99 ? 3.533 -5.963 -16.867 1.00 97.88 99 LEU A O 1
ATOM 769 N N . SER A 1 100 ? 2.603 -6.292 -18.878 1.00 98.12 100 SER A N 1
ATOM 770 C CA . SER A 1 100 ? 2.167 -4.898 -19.025 1.00 98.12 100 SER A CA 1
ATOM 771 C C . SER A 1 100 ? 1.202 -4.491 -17.909 1.00 98.12 100 SER A C 1
ATOM 773 O O . SER A 1 100 ? 1.340 -3.414 -17.329 1.00 98.12 100 SER A O 1
ATOM 775 N N . ARG A 1 101 ? 0.236 -5.351 -17.564 1.00 98.38 101 ARG A N 1
ATOM 776 C CA . ARG A 1 101 ? -0.716 -5.070 -16.483 1.00 98.38 101 ARG A CA 1
ATOM 777 C C . ARG A 1 101 ? -0.032 -5.040 -15.117 1.00 98.38 101 ARG A C 1
ATOM 779 O O . ARG A 1 101 ? -0.363 -4.177 -14.303 1.00 98.38 101 ARG A O 1
ATOM 786 N N . GLN A 1 102 ? 0.902 -5.957 -14.866 1.00 98.50 102 GLN A N 1
ATOM 787 C CA . GLN A 1 102 ? 1.699 -5.988 -13.637 1.00 98.50 102 GLN A CA 1
ATOM 788 C C . GLN A 1 102 ? 2.561 -4.730 -13.501 1.00 98.50 102 GLN A C 1
ATOM 790 O O . GLN A 1 102 ? 2.586 -4.130 -12.428 1.00 98.50 102 GLN A O 1
ATOM 795 N N . LEU A 1 103 ? 3.182 -4.272 -14.591 1.00 98.69 103 LEU A N 1
ATOM 796 C CA . LEU A 1 103 ? 3.933 -3.021 -14.629 1.00 98.69 103 LEU A CA 1
ATOM 797 C C . LEU A 1 103 ? 3.069 -1.820 -14.240 1.00 98.69 103 LEU A C 1
ATOM 799 O O . LEU A 1 103 ? 3.505 -1.008 -13.430 1.00 98.69 103 LEU A O 1
ATOM 803 N N . ASP A 1 104 ? 1.845 -1.715 -14.760 1.00 98.50 104 ASP A N 1
ATOM 804 C CA . ASP A 1 104 ? 0.934 -0.625 -14.390 1.00 98.50 104 ASP A CA 1
ATOM 805 C C . ASP A 1 104 ? 0.529 -0.678 -12.910 1.00 98.50 104 ASP A C 1
ATOM 807 O O . ASP A 1 104 ? 0.418 0.360 -12.257 1.00 98.50 104 ASP A O 1
ATOM 811 N N . GLN A 1 105 ? 0.299 -1.873 -12.354 1.00 98.44 105 GLN A N 1
ATOM 812 C CA . GLN A 1 105 ? -0.001 -2.021 -10.925 1.00 98.44 105 GLN A CA 1
ATOM 813 C C . GLN A 1 105 ? 1.183 -1.625 -10.050 1.00 98.44 105 GLN A C 1
ATOM 815 O O . GLN A 1 105 ? 1.003 -0.838 -9.123 1.00 98.44 105 GLN A O 1
ATOM 820 N N . LEU A 1 106 ? 2.381 -2.111 -10.373 1.00 98.50 106 LEU A N 1
ATOM 821 C CA . LEU A 1 106 ? 3.598 -1.765 -9.647 1.00 98.50 106 LEU A CA 1
ATOM 822 C C . LEU A 1 106 ? 3.896 -0.272 -9.765 1.00 98.50 106 LEU A C 1
ATOM 824 O O . LEU A 1 106 ? 4.130 0.379 -8.756 1.00 98.50 106 LEU A O 1
ATOM 828 N N . TYR A 1 107 ? 3.805 0.305 -10.962 1.00 98.69 107 TYR A N 1
ATOM 829 C CA . TYR A 1 107 ? 3.997 1.739 -11.159 1.00 98.69 107 TYR A CA 1
ATOM 830 C C . TYR A 1 107 ? 3.079 2.567 -10.252 1.00 98.69 107 TYR A C 1
ATOM 832 O O . TYR A 1 107 ? 3.562 3.466 -9.572 1.00 98.69 107 TYR A O 1
ATOM 840 N N . ASN A 1 108 ? 1.783 2.244 -10.194 1.00 98.50 108 ASN A N 1
ATOM 841 C CA . ASN A 1 108 ? 0.831 2.973 -9.354 1.00 98.50 108 ASN A CA 1
ATOM 842 C C . ASN A 1 108 ? 1.094 2.770 -7.855 1.00 98.50 108 ASN A C 1
ATOM 844 O O . ASN A 1 108 ? 1.012 3.733 -7.097 1.00 98.50 108 ASN A O 1
ATOM 848 N N . ALA A 1 109 ? 1.436 1.546 -7.439 1.00 97.56 109 ALA A N 1
ATOM 849 C CA . ALA A 1 109 ? 1.767 1.241 -6.049 1.00 97.56 109 ALA A CA 1
ATOM 850 C C . ALA A 1 109 ? 3.019 1.998 -5.579 1.00 97.56 109 ALA A C 1
ATOM 852 O O . ALA A 1 109 ? 3.032 2.550 -4.482 1.00 97.56 109 ALA A O 1
ATOM 853 N N . PHE A 1 110 ? 4.056 2.082 -6.414 1.00 98.38 110 PHE A N 1
ATOM 854 C CA . PHE A 1 110 ? 5.242 2.880 -6.102 1.00 98.38 110 PHE A CA 1
ATOM 855 C C . PHE A 1 110 ? 4.942 4.382 -6.157 1.00 98.38 110 PHE A C 1
ATOM 857 O O . PHE A 1 110 ? 5.340 5.108 -5.250 1.00 98.38 110 PHE A O 1
ATOM 864 N N . LEU A 1 111 ? 4.195 4.849 -7.169 1.00 97.81 111 LEU A N 1
ATOM 865 C CA . LEU A 1 111 ? 3.847 6.263 -7.357 1.00 97.81 111 LEU A CA 1
ATOM 866 C C . LEU A 1 111 ? 3.162 6.857 -6.122 1.00 97.81 111 LEU A C 1
ATOM 868 O O . LEU A 1 111 ? 3.531 7.948 -5.696 1.00 97.81 111 LEU A O 1
ATOM 872 N N . SER A 1 112 ? 2.198 6.147 -5.528 1.00 95.38 112 SER A N 1
ATOM 873 C CA . SER A 1 112 ? 1.481 6.631 -4.339 1.00 95.38 112 SER A CA 1
ATOM 874 C C . SER A 1 112 ? 2.362 6.768 -3.095 1.00 95.38 112 SER A C 1
ATOM 876 O O . SER A 1 112 ? 1.950 7.412 -2.136 1.00 95.38 112 SER A O 1
ATOM 878 N N . ASN A 1 113 ? 3.550 6.160 -3.098 1.00 96.75 113 ASN A N 1
ATOM 879 C CA . ASN A 1 113 ? 4.493 6.164 -1.981 1.00 96.75 113 ASN A CA 1
ATOM 880 C C . ASN A 1 113 ? 5.737 7.031 -2.257 1.00 96.75 113 ASN A C 1
ATOM 882 O O . ASN A 1 113 ? 6.649 7.058 -1.436 1.00 96.75 113 ASN A O 1
ATOM 886 N N . GLN A 1 114 ? 5.775 7.776 -3.373 1.00 96.62 114 GLN A N 1
ATOM 887 C CA . GLN A 1 114 ? 6.817 8.776 -3.660 1.00 96.62 114 GLN A CA 1
ATOM 888 C C . GLN A 1 114 ? 6.525 10.098 -2.934 1.00 96.62 114 GLN A C 1
ATOM 890 O O . GLN A 1 114 ? 6.279 11.133 -3.555 1.00 96.62 114 GLN A O 1
ATOM 895 N N . ILE A 1 115 ? 6.493 10.038 -1.608 1.00 94.19 115 ILE A N 1
ATOM 896 C CA . ILE A 1 115 ? 6.221 11.166 -0.715 1.00 94.19 115 ILE A CA 1
ATOM 897 C C . ILE A 1 115 ? 7.315 11.263 0.351 1.00 94.19 115 ILE A C 1
ATOM 899 O O . ILE A 1 115 ? 8.092 10.328 0.538 1.00 94.19 115 ILE A O 1
ATOM 903 N N . GLU A 1 116 ? 7.369 12.393 1.056 1.00 95.00 116 GLU A N 1
ATOM 904 C CA . GLU A 1 116 ? 8.345 12.597 2.129 1.00 95.00 116 GLU A CA 1
ATOM 905 C C . GLU A 1 116 ? 8.212 11.516 3.225 1.00 95.00 116 GLU A C 1
ATOM 907 O O . GLU A 1 116 ? 7.084 11.213 3.631 1.00 95.00 116 GLU A O 1
ATOM 912 N N . PRO A 1 117 ? 9.323 10.945 3.738 1.00 90.81 117 PRO A N 1
ATOM 913 C CA . PRO A 1 117 ? 9.284 9.843 4.705 1.00 90.81 117 PRO A CA 1
ATOM 914 C C . PRO A 1 117 ? 8.457 10.138 5.961 1.00 90.81 117 PRO A C 1
ATOM 916 O O . PRO A 1 117 ? 7.632 9.317 6.355 1.00 90.81 117 PRO A O 1
ATOM 919 N N . ASP A 1 118 ? 8.610 11.334 6.534 1.00 94.25 118 ASP A N 1
ATOM 920 C CA . ASP A 1 118 ? 7.873 11.751 7.734 1.00 94.25 118 ASP A CA 1
ATOM 921 C C . ASP A 1 118 ? 6.364 11.864 7.465 1.00 94.25 118 ASP A C 1
ATOM 923 O O . ASP A 1 118 ? 5.532 11.580 8.328 1.00 94.25 118 ASP A O 1
ATOM 927 N N . LEU A 1 119 ? 5.987 12.264 6.244 1.00 95.69 119 LEU A N 1
ATOM 928 C CA . LEU A 1 119 ? 4.586 12.320 5.835 1.00 95.69 119 LEU A CA 1
ATOM 929 C C . LEU A 1 119 ? 4.009 10.912 5.663 1.00 95.69 119 LEU A C 1
ATOM 931 O O . LEU A 1 119 ? 2.865 10.674 6.044 1.00 95.69 119 LEU A O 1
ATOM 935 N N . LEU A 1 120 ? 4.790 9.988 5.104 1.00 94.06 120 LEU A N 1
ATOM 936 C CA . LEU A 1 120 ? 4.402 8.589 4.951 1.00 94.06 120 LEU A CA 1
ATOM 937 C C . LEU A 1 120 ? 4.143 7.943 6.314 1.00 94.06 120 LEU A C 1
ATOM 939 O O . LEU A 1 120 ? 3.091 7.337 6.497 1.00 94.06 120 LEU A O 1
ATOM 943 N N . GLU A 1 121 ? 5.056 8.115 7.269 1.00 93.19 121 GLU A N 1
ATOM 944 C CA . GLU A 1 121 ? 4.910 7.602 8.636 1.00 93.19 121 GLU A CA 1
ATOM 945 C C . GLU A 1 121 ? 3.654 8.160 9.308 1.00 93.19 121 GLU A C 1
ATOM 947 O O . GLU A 1 121 ? 2.795 7.395 9.748 1.00 93.19 121 GLU A O 1
ATOM 952 N N . LYS A 1 122 ? 3.454 9.480 9.236 1.00 96.19 122 LYS A N 1
ATOM 953 C CA . LYS A 1 122 ? 2.260 10.133 9.779 1.00 96.19 122 LYS A CA 1
ATOM 954 C C . LYS A 1 122 ? 0.956 9.613 9.167 1.00 96.19 122 LYS A C 1
ATOM 956 O O . LYS A 1 122 ? -0.031 9.452 9.881 1.00 96.19 122 LYS A O 1
ATOM 961 N N . ILE A 1 123 ? 0.920 9.353 7.857 1.00 95.44 123 ILE A N 1
ATOM 962 C CA . ILE A 1 123 ? -0.268 8.788 7.196 1.00 95.44 123 ILE A CA 1
ATOM 963 C C . ILE A 1 123 ? -0.592 7.401 7.760 1.00 95.44 123 ILE A C 1
ATOM 965 O O . ILE A 1 123 ? -1.765 7.115 8.009 1.00 95.44 123 ILE A O 1
ATOM 969 N N . VAL A 1 124 ? 0.415 6.547 7.958 1.00 93.50 124 VAL A N 1
ATOM 970 C CA . VAL A 1 124 ? 0.228 5.188 8.493 1.00 93.50 124 VAL A CA 1
ATOM 971 C C . VAL A 1 124 ? -0.291 5.234 9.926 1.00 93.50 124 VAL A C 1
ATOM 973 O O . VAL A 1 124 ? -1.288 4.578 10.239 1.00 93.50 124 VAL A O 1
ATOM 976 N N . GLU A 1 125 ? 0.333 6.051 10.774 1.00 93.44 125 GLU A N 1
ATOM 977 C CA . GLU A 1 125 ? -0.071 6.233 12.169 1.00 93.44 125 GLU A CA 1
ATOM 978 C C . GLU A 1 125 ? -1.522 6.707 12.269 1.00 93.44 125 GLU A C 1
ATOM 980 O O . GLU A 1 125 ? -2.343 6.073 12.932 1.00 93.44 125 GLU A O 1
ATOM 985 N N . GLN A 1 126 ? -1.869 7.776 11.546 1.00 96.75 126 GLN A N 1
ATOM 986 C CA . GLN A 1 126 ? -3.214 8.352 11.580 1.00 96.75 126 GLN A CA 1
ATOM 987 C C . GLN A 1 126 ? -4.269 7.400 11.010 1.00 96.75 126 GLN A C 1
ATOM 989 O O . GLN A 1 126 ? -5.372 7.313 11.548 1.00 96.75 126 GLN A O 1
ATOM 994 N N . SER A 1 127 ? -3.947 6.668 9.940 1.00 93.75 127 SER A N 1
ATOM 995 C CA . SER A 1 127 ? -4.867 5.676 9.368 1.00 93.75 127 SER A CA 1
ATOM 996 C C . SER A 1 127 ? -5.145 4.556 10.368 1.00 93.75 127 SER A C 1
ATOM 998 O O . SER A 1 127 ? -6.296 4.180 10.574 1.00 93.75 127 SER A O 1
ATOM 1000 N N . THR A 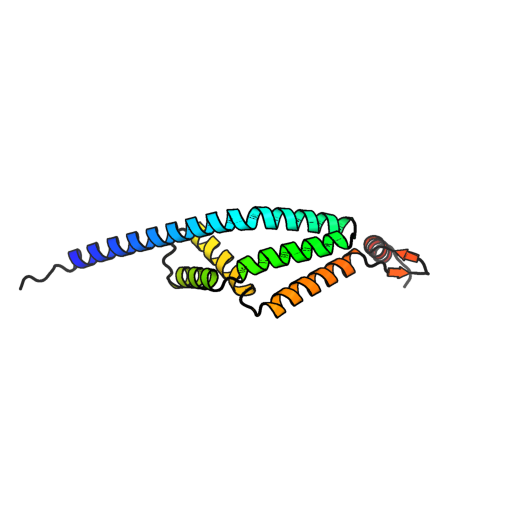1 128 ? -4.104 4.070 11.046 1.00 91.44 128 THR A N 1
ATOM 1001 C CA . THR A 1 128 ? -4.241 3.023 12.063 1.00 91.44 128 THR A CA 1
ATOM 1002 C C . THR A 1 128 ? -5.023 3.514 13.281 1.00 91.44 128 THR A C 1
ATOM 1004 O O . THR A 1 128 ? -5.866 2.788 13.807 1.00 91.44 128 THR A O 1
ATOM 1007 N N . GLU A 1 129 ? -4.799 4.755 13.718 1.00 94.50 129 GLU A N 1
ATOM 1008 C CA . GLU A 1 129 ? -5.555 5.362 14.815 1.00 94.50 129 GLU A CA 1
ATOM 1009 C C . GLU A 1 129 ? -7.052 5.467 14.482 1.00 94.50 129 GLU A C 1
ATOM 1011 O O . GLU A 1 129 ? -7.897 5.133 15.315 1.00 94.50 129 GLU A O 1
ATOM 1016 N N . ILE A 1 130 ? -7.394 5.872 13.254 1.00 95.25 130 ILE A N 1
ATOM 1017 C CA . ILE A 1 130 ? -8.783 5.925 12.780 1.00 95.25 130 ILE A CA 1
ATOM 1018 C C . ILE A 1 130 ? -9.424 4.532 12.817 1.00 95.25 130 ILE A C 1
ATOM 1020 O O . ILE A 1 130 ? -10.517 4.391 13.365 1.00 95.25 130 ILE A O 1
ATOM 1024 N N . GLU A 1 131 ? -8.748 3.507 12.294 1.00 90.88 131 GLU A N 1
ATOM 1025 C CA . GLU A 1 131 ? -9.241 2.119 12.289 1.00 90.88 131 GLU A CA 1
ATOM 1026 C C . GLU A 1 131 ? -9.459 1.575 13.709 1.00 90.88 131 GLU A C 1
ATOM 1028 O O . GLU A 1 131 ? -10.505 0.989 14.012 1.00 90.88 131 GLU A O 1
ATOM 1033 N N . LYS A 1 132 ? -8.505 1.827 14.614 1.00 91.75 132 LYS A N 1
ATOM 1034 C CA . LYS A 1 132 ? -8.609 1.456 16.030 1.00 91.75 132 LYS A CA 1
ATOM 1035 C C . LYS A 1 132 ? -9.803 2.132 16.689 1.00 91.75 132 LYS A C 1
ATOM 1037 O O . LYS A 1 132 ? -10.589 1.466 17.366 1.00 91.75 132 LYS A O 1
ATOM 1042 N N . ASN A 1 133 ? -9.963 3.437 16.482 1.00 91.94 133 ASN A N 1
ATOM 1043 C CA . ASN A 1 133 ? -11.079 4.195 17.038 1.00 91.94 133 ASN A CA 1
ATOM 1044 C C . ASN A 1 133 ? -12.414 3.680 16.497 1.00 91.94 133 ASN A C 1
ATOM 1046 O O . ASN A 1 133 ? -13.319 3.411 17.282 1.00 91.94 133 ASN A O 1
ATOM 1050 N N . PHE A 1 134 ? -12.526 3.467 15.186 1.00 88.44 134 PHE A N 1
ATOM 1051 C CA . PHE A 1 134 ? -13.737 2.942 14.560 1.00 88.44 134 PHE A CA 1
ATOM 1052 C C . PHE A 1 134 ? -14.133 1.568 15.122 1.00 88.44 134 PHE A C 1
ATOM 1054 O O . PHE A 1 134 ? -15.285 1.358 15.499 1.00 88.44 134 PHE A O 1
ATOM 1061 N N . SER A 1 135 ? -13.174 0.651 15.254 1.00 86.44 135 SER A N 1
ATOM 1062 C CA . SER A 1 135 ? -13.443 -0.732 15.673 1.00 86.44 135 SER A CA 1
ATOM 1063 C C . SER A 1 135 ? -13.736 -0.871 17.173 1.00 86.44 135 SER A C 1
ATOM 1065 O O . SER A 1 135 ? -14.546 -1.704 17.604 1.00 86.44 135 SER A O 1
ATOM 1067 N N . THR A 1 136 ? -13.094 -0.048 18.004 1.00 88.50 136 THR A N 1
ATOM 1068 C CA . THR A 1 136 ? -13.194 -0.149 19.470 1.00 88.50 136 THR A CA 1
ATOM 1069 C C . THR A 1 136 ? -14.242 0.776 20.080 1.00 88.50 136 THR A C 1
ATOM 1071 O O . THR A 1 136 ? -14.675 0.538 21.211 1.00 88.50 136 THR A O 1
ATOM 1074 N N . PHE A 1 137 ? -14.710 1.791 19.348 1.00 91.31 137 PHE A N 1
ATOM 1075 C CA . PHE A 1 137 ? -15.703 2.728 19.858 1.00 91.31 137 PHE A CA 1
ATOM 1076 C C . PHE A 1 137 ? -17.009 2.024 20.246 1.00 91.31 137 PHE A C 1
ATOM 1078 O O . PHE A 1 137 ? -17.496 1.111 19.572 1.00 91.31 137 PHE A O 1
ATOM 1085 N N . ARG A 1 138 ? -17.587 2.456 21.367 1.00 91.69 138 ARG A N 1
ATOM 1086 C CA . ARG A 1 138 ? -18.895 2.014 21.856 1.00 91.69 138 ARG A CA 1
ATOM 1087 C C . ARG A 1 138 ? -19.698 3.251 22.224 1.00 91.69 138 ARG A C 1
ATOM 1089 O O . ARG A 1 138 ? -19.281 3.998 23.111 1.00 91.69 138 ARG A O 1
ATOM 1096 N N . ALA A 1 139 ? -20.820 3.463 21.541 1.00 92.25 139 ALA A N 1
ATOM 1097 C CA . ALA A 1 139 ? -21.703 4.584 21.834 1.00 92.25 139 ALA A CA 1
ATOM 1098 C C . ALA A 1 139 ? -22.388 4.372 23.186 1.00 92.25 139 ALA A C 1
ATOM 1100 O O . ALA A 1 139 ? -22.670 3.235 23.565 1.00 92.25 139 ALA A O 1
ATOM 1101 N N . THR A 1 140 ? -22.678 5.463 23.891 1.00 95.56 140 THR A N 1
ATOM 1102 C CA . THR A 1 140 ? -23.489 5.425 25.111 1.00 95.56 140 THR A CA 1
ATOM 1103 C C . THR A 1 140 ? -24.912 5.845 24.769 1.00 95.56 140 THR A C 1
ATOM 1105 O O . THR A 1 140 ? -25.127 6.990 24.380 1.00 95.56 140 THR A O 1
ATOM 1108 N N . VAL A 1 141 ? -25.871 4.938 24.944 1.00 91.50 141 VAL A N 1
ATOM 1109 C CA . VAL A 1 141 ? -27.311 5.185 24.774 1.00 91.50 141 VAL A CA 1
ATOM 1110 C C . VAL A 1 141 ? -28.001 4.792 26.074 1.00 91.50 141 VAL A C 1
ATOM 1112 O O . VAL A 1 141 ? -27.773 3.695 26.583 1.00 91.50 141 VAL A O 1
ATOM 1115 N N . ASP A 1 142 ? -28.752 5.718 26.671 1.00 90.50 142 ASP A N 1
ATOM 1116 C CA . ASP A 1 142 ? -29.413 5.544 27.976 1.00 90.50 142 ASP A CA 1
ATOM 1117 C C . ASP A 1 142 ? -28.483 5.024 29.086 1.00 90.50 142 ASP A C 1
ATOM 1119 O O . ASP A 1 142 ? -28.837 4.179 29.905 1.00 90.50 142 ASP A O 1
ATOM 1123 N N . GLY A 1 143 ? -27.237 5.507 29.089 1.00 93.81 143 GLY A N 1
ATOM 1124 C CA . GLY A 1 143 ? -26.207 5.097 30.048 1.00 93.81 143 GLY A CA 1
ATOM 1125 C C . GLY A 1 143 ? -25.540 3.748 29.751 1.00 93.81 143 GLY A C 1
ATOM 1126 O O . GLY A 1 143 ? -24.564 3.405 30.418 1.00 93.81 143 GLY A O 1
ATOM 1127 N N . ASN A 1 144 ? -25.987 3.011 28.730 1.00 93.38 144 ASN A N 1
ATOM 1128 C CA . ASN A 1 144 ? -25.414 1.728 28.331 1.00 93.38 144 ASN A CA 1
ATOM 1129 C C . ASN A 1 144 ? -24.446 1.885 27.157 1.00 93.38 144 ASN A C 1
ATOM 1131 O O . ASN A 1 144 ? -24.763 2.526 26.156 1.00 93.38 144 ASN A O 1
ATOM 1135 N N . LYS A 1 145 ? -23.274 1.249 27.254 1.00 95.75 145 LYS A N 1
ATOM 1136 C CA . LYS A 1 145 ? -22.342 1.142 26.126 1.00 95.75 145 LYS A CA 1
ATOM 1137 C C . LYS A 1 145 ? -22.818 0.060 25.161 1.00 95.75 145 LYS A C 1
ATOM 1139 O O . LYS A 1 145 ? -22.905 -1.102 25.552 1.00 95.75 145 LYS A O 1
ATOM 1144 N N . ILE A 1 146 ? -23.061 0.426 23.908 1.00 93.62 146 ILE A N 1
ATOM 1145 C CA . ILE A 1 146 ? -23.531 -0.483 22.859 1.00 93.62 146 ILE A CA 1
ATOM 1146 C C . ILE A 1 146 ? -22.581 -0.509 21.655 1.00 93.62 146 ILE A C 1
ATOM 1148 O O . ILE A 1 146 ? -21.822 0.427 21.395 1.00 93.62 146 ILE A O 1
ATOM 1152 N N . THR A 1 147 ? -22.588 -1.633 20.944 1.00 90.31 147 THR A N 1
ATOM 1153 C CA . THR A 1 147 ? -21.809 -1.871 19.719 1.00 90.31 147 THR A CA 1
ATOM 1154 C C . THR A 1 147 ? -22.487 -1.256 18.497 1.00 90.31 147 THR A C 1
ATOM 1156 O O . THR A 1 147 ? -23.699 -1.061 18.493 1.00 90.31 147 THR A O 1
ATOM 1159 N N . ASP A 1 148 ? -21.730 -1.033 17.420 1.00 89.50 148 ASP A N 1
ATOM 1160 C CA . ASP A 1 148 ? -22.283 -0.573 16.137 1.00 89.50 148 ASP A CA 1
ATOM 1161 C C . ASP A 1 148 ? -23.366 -1.517 15.581 1.00 89.50 148 ASP A C 1
ATOM 1163 O O . ASP A 1 148 ? -24.393 -1.068 15.083 1.00 89.50 148 ASP A O 1
ATOM 1167 N N . ASN A 1 149 ? -23.211 -2.833 15.758 1.00 90.06 149 ASN A N 1
ATOM 1168 C CA . ASN A 1 149 ? -24.243 -3.799 15.367 1.00 90.06 149 ASN A CA 1
ATOM 1169 C C . ASN A 1 149 ? -25.543 -3.621 16.165 1.00 90.06 149 ASN A C 1
ATOM 1171 O O . ASN A 1 149 ? -26.625 -3.726 15.596 1.00 90.06 149 ASN A O 1
ATOM 1175 N N . GLN A 1 150 ? -25.451 -3.325 17.465 1.00 93.06 150 GLN A N 1
ATOM 1176 C CA . GLN A 1 150 ? -26.630 -3.024 18.282 1.00 93.06 150 GLN A CA 1
ATOM 1177 C C . GLN A 1 150 ? -27.263 -1.692 17.880 1.00 93.06 150 GLN A C 1
ATOM 1179 O O . GLN A 1 150 ? -28.482 -1.621 17.791 1.00 93.06 150 GLN A O 1
ATOM 1184 N N . ILE A 1 151 ? -26.456 -0.667 17.583 1.00 92.75 151 ILE A N 1
ATOM 1185 C CA . ILE A 1 151 ? -26.951 0.613 17.055 1.00 92.75 151 ILE A CA 1
ATOM 1186 C C . ILE A 1 151 ? -27.718 0.376 15.753 1.00 92.75 151 IL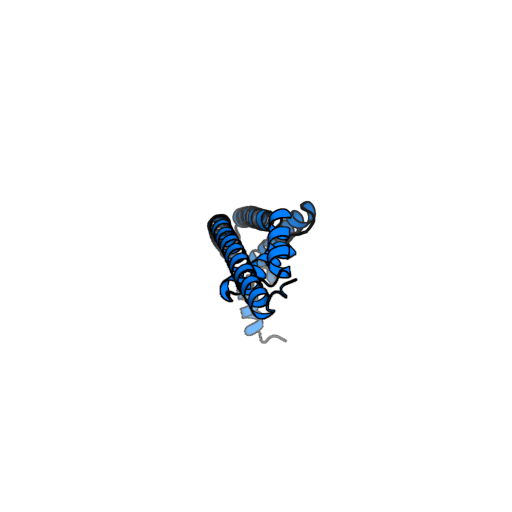E A C 1
ATOM 1188 O O . ILE A 1 151 ? -28.843 0.840 15.614 1.00 92.75 151 ILE A O 1
ATOM 1192 N N . LYS A 1 152 ? -27.143 -0.382 14.814 1.00 93.56 152 LYS A N 1
ATOM 1193 C CA . LYS A 1 152 ? -27.788 -0.726 13.540 1.00 93.56 152 LYS A CA 1
ATOM 1194 C C . LYS A 1 152 ? -29.093 -1.488 13.732 1.00 93.56 152 LYS A C 1
ATOM 1196 O O . LYS A 1 152 ? -30.038 -1.230 12.995 1.00 93.56 152 LYS A O 1
ATOM 1201 N N . GLU A 1 153 ? -29.152 -2.404 14.696 1.00 95.12 153 GLU A N 1
ATOM 1202 C CA . GLU A 1 153 ? -30.388 -3.126 14.995 1.00 95.12 153 GLU A CA 1
ATOM 1203 C C . GLU A 1 153 ? -31.452 -2.188 15.569 1.00 95.12 153 GLU A C 1
ATOM 1205 O O . GLU A 1 153 ? -32.567 -2.176 15.058 1.00 95.12 153 GLU A O 1
ATOM 1210 N N . ILE A 1 154 ? -31.095 -1.328 16.532 1.00 92.88 154 ILE A N 1
ATOM 1211 C CA . ILE A 1 154 ? -31.997 -0.296 17.067 1.00 92.88 154 ILE A CA 1
ATOM 1212 C C . ILE A 1 154 ? -32.524 0.566 15.918 1.00 92.88 154 ILE A C 1
ATOM 1214 O O . ILE A 1 154 ? -33.722 0.565 15.677 1.00 92.88 154 ILE A O 1
ATOM 1218 N N . LEU A 1 155 ? -31.645 1.187 15.124 1.00 93.12 155 LEU A N 1
ATOM 1219 C CA . LEU A 1 155 ? -32.030 2.044 13.991 1.00 93.12 155 LEU A CA 1
ATOM 1220 C C . LEU A 1 155 ? -32.914 1.342 12.950 1.00 93.12 155 LEU A C 1
ATOM 1222 O O . LEU A 1 155 ? -33.633 2.001 12.204 1.00 93.12 155 LEU A O 1
ATOM 1226 N N . LYS A 1 156 ? -32.835 0.015 12.857 1.00 95.19 156 LYS A N 1
ATOM 1227 C CA . LYS A 1 156 ? -33.638 -0.786 11.934 1.00 95.19 156 LYS A CA 1
ATOM 1228 C C . LYS A 1 156 ? -35.016 -1.125 12.498 1.00 95.19 156 LYS A C 1
ATOM 1230 O O . LYS A 1 156 ? -35.963 -1.244 11.723 1.00 95.19 156 LYS A O 1
ATOM 1235 N N . THR A 1 157 ? -35.110 -1.370 13.801 1.00 94.75 157 THR A N 1
ATOM 1236 C CA . THR A 1 157 ? -36.335 -1.868 14.447 1.00 94.75 157 THR A CA 1
ATOM 1237 C C . THR A 1 157 ? -37.120 -0.801 15.194 1.00 94.75 157 THR A C 1
ATOM 1239 O O . THR A 1 157 ? -38.273 -1.053 15.534 1.00 94.75 157 THR A O 1
ATOM 1242 N N . ASP A 1 158 ? -36.508 0.349 15.473 1.00 90.19 158 ASP A N 1
ATOM 1243 C CA . ASP A 1 158 ? -37.136 1.408 16.250 1.00 90.19 158 ASP A CA 1
ATOM 1244 C C . ASP A 1 158 ? -38.314 2.030 15.491 1.00 90.19 158 ASP A C 1
ATOM 1246 O O . ASP A 1 158 ? -38.293 2.206 14.270 1.00 90.19 158 ASP A O 1
ATOM 1250 N N . THR A 1 159 ? -39.367 2.325 16.240 1.00 92.00 159 THR A N 1
ATOM 1251 C CA . THR A 1 159 ? -40.619 2.909 15.748 1.00 92.00 159 THR A CA 1
ATOM 1252 C C . THR A 1 159 ? -40.990 4.187 16.493 1.00 92.00 159 THR A C 1
ATOM 1254 O O . THR A 1 159 ? -42.015 4.788 16.172 1.00 92.00 159 THR A O 1
ATOM 1257 N N . ASP A 1 160 ? -40.197 4.584 17.491 1.00 83.38 160 ASP A N 1
ATOM 1258 C CA . ASP A 1 160 ? -40.349 5.869 18.167 1.00 83.38 160 ASP A CA 1
ATOM 1259 C C . ASP A 1 160 ? -39.866 6.999 17.238 1.00 83.38 160 ASP A C 1
ATOM 1261 O O . ASP A 1 160 ? -38.835 6.866 16.575 1.00 83.38 160 ASP A O 1
ATOM 1265 N N . SER A 1 161 ? -40.665 8.063 17.098 1.00 67.56 161 SER A N 1
ATOM 1266 C CA . SER A 1 161 ? -40.473 9.148 16.111 1.00 67.56 161 SER A CA 1
ATOM 1267 C C . SER A 1 161 ? -40.144 10.483 16.760 1.00 67.56 161 SER A C 1
ATOM 1269 O O . SER A 1 161 ? -40.842 10.844 17.732 1.00 67.56 161 SER A O 1
#

pLDDT: mean 90.32, std 13.49, range [40.91, 98.69]

Foldseek 3Di:
DDPDDVVVVVVVVVVVLVVVLVVLLVVLVVVVVVLCVVCVVLVVLLVVLLVVCLVPLDPVSLVVNLVSVLVNLVVLQPVVQLVSLVVSLVVPSHPPPVSNVVSVVSNVSSVVSPDDSVVSSVVSVVVSVVSSCLRPAFDADPNDTHDPVVVVVCVVPPDDD

Secondary structure (DSSP, 8-state):
--PPPHHHHHHHHHHHHHHHHHHHHHHHHHHHHHHHHHHHHHHHHHHHHHHHHHHH--HHHHHHHHHHHHHHHHHHT-HHHHHHHHHHHHTT---SHHHHHHHHHHHHHHHTT-S-HHHHHHHHHHHHHHHHHHHH--EEETTEEE-HHHHHHHHHH----

Radius of gyration: 25.77 Å; chains: 1; bounding box: 69×25×85 Å